Protein AF-A0A0Q7DQN4-F1 (afdb_monomer_lite)

Sequence (142 aa):
MAELLSIDHGFVPPWLPWWRRADRRLRGWLGRPKKLQNMKWGTAGPRAMQYYARKHDVENMASARAVFYPVDWSDVRALWDPALRLQDLIQPQTLVVHLYNEMHRKLHLGSPPPSSPMGRILQEGAALLARPTHQDTAKPAE

Secondary structure (DSSP, 8-state):
-HHHHTTSSS---TTS-HHHHHHHHHHHHTT----GGGSPTTTTTHHHHHHHHHHTT-GGGSPPHHHH-SS-GGGGGGGG-TT--GGGT--TT-------HHHHTTS---SPPTTSHHHHHHHHHHHHHTSPPTTTT-----

Radius of gyration: 23.27 Å; chains: 1; bounding box: 45×33×78 Å

Foldseek 3Di:
DVLVVVQAALRQDPLDPPVSSVVSVVCSVVVRHDHPVNDDPCSVPVSNVVVVCVVVVNVVVDDDCLQEELDDLVRLCQQQDLVDAPVNSHDPNHDYYDNNVVSVVVVPDDQRDCSGNNVVVVVVVVVVVPDDDPVNVPDDDD

Structure (mmCIF, N/CA/C/O backbone):
data_AF-A0A0Q7DQN4-F1
#
_entry.id   AF-A0A0Q7DQN4-F1
#
loop_
_atom_site.group_PDB
_atom_site.id
_atom_site.type_symbol
_atom_site.label_atom_id
_atom_site.label_alt_id
_atom_site.label_comp_id
_atom_site.label_asym_id
_atom_site.label_entity_id
_atom_site.label_seq_id
_atom_site.pdbx_PDB_ins_code
_atom_site.Cartn_x
_atom_site.Cartn_y
_atom_site.Cartn_z
_atom_site.occupancy
_atom_site.B_iso_or_equiv
_atom_site.auth_seq_id
_atom_site.auth_comp_id
_atom_site.auth_asym_id
_atom_site.auth_atom_id
_atom_site.pdbx_PDB_model_num
ATOM 1 N N . MET A 1 1 ? 21.282 -11.249 -15.364 1.00 47.19 1 MET A N 1
ATOM 2 C CA . MET A 1 1 ? 22.475 -10.383 -15.217 1.00 47.19 1 MET A CA 1
ATOM 3 C C . MET A 1 1 ? 22.540 -9.274 -16.273 1.00 47.19 1 MET A C 1
ATOM 5 O O . MET A 1 1 ? 22.621 -8.121 -15.878 1.00 47.19 1 MET A O 1
ATOM 9 N N . ALA A 1 2 ? 22.412 -9.561 -17.578 1.00 54.03 2 ALA A N 1
ATOM 10 C CA . ALA A 1 2 ? 22.503 -8.543 -18.645 1.00 54.03 2 ALA A CA 1
ATOM 11 C C . ALA A 1 2 ? 21.507 -7.360 -18.533 1.00 54.03 2 ALA A C 1
ATOM 13 O O . ALA A 1 2 ? 21.891 -6.218 -18.757 1.00 54.03 2 ALA A O 1
ATOM 14 N N . GLU A 1 3 ? 20.248 -7.594 -18.133 1.00 58.03 3 GLU A N 1
ATOM 15 C CA . GLU A 1 3 ? 19.264 -6.504 -17.971 1.00 58.03 3 GLU A CA 1
ATOM 16 C C . GLU A 1 3 ? 19.625 -5.534 -16.831 1.00 58.03 3 GLU A C 1
ATOM 18 O O . GLU A 1 3 ? 19.400 -4.334 -16.963 1.00 58.03 3 GLU A O 1
ATOM 23 N N . LEU A 1 4 ? 20.231 -6.023 -15.742 1.00 58.56 4 LEU A N 1
ATOM 24 C CA . LEU A 1 4 ? 20.606 -5.186 -14.597 1.00 58.56 4 LEU A CA 1
ATOM 25 C C . LEU A 1 4 ? 21.789 -4.262 -14.938 1.00 58.56 4 LEU A C 1
ATOM 27 O O . LEU A 1 4 ? 21.812 -3.106 -14.533 1.00 58.56 4 LEU A O 1
ATOM 31 N N . LEU A 1 5 ? 22.729 -4.755 -15.752 1.00 56.47 5 LEU A N 1
ATOM 32 C CA . LEU A 1 5 ? 23.877 -3.989 -16.251 1.00 56.47 5 LEU A CA 1
ATOM 33 C C . LEU A 1 5 ? 23.478 -2.922 -17.287 1.00 56.47 5 LEU A C 1
ATOM 35 O O . LEU A 1 5 ? 24.220 -1.974 -17.516 1.00 56.47 5 LEU A O 1
ATOM 39 N N . SER A 1 6 ? 22.286 -3.034 -17.883 1.00 62.19 6 SER A N 1
ATOM 40 C CA . SER A 1 6 ? 21.773 -2.064 -18.862 1.00 62.19 6 SER A CA 1
ATOM 41 C C . SER A 1 6 ? 21.131 -0.811 -18.245 1.00 62.19 6 SER A C 1
ATOM 43 O O . SER A 1 6 ? 20.666 0.058 -18.981 1.00 62.19 6 SER A O 1
ATOM 45 N N . ILE A 1 7 ? 21.086 -0.700 -16.908 1.00 66.12 7 ILE A N 1
ATOM 46 C CA . ILE A 1 7 ? 20.353 0.352 -16.175 1.00 66.12 7 ILE A CA 1
ATOM 47 C C . ILE A 1 7 ? 20.985 1.757 -16.311 1.00 66.12 7 ILE A C 1
ATOM 49 O O . ILE A 1 7 ? 20.322 2.754 -16.015 1.00 66.12 7 ILE A O 1
ATOM 53 N N . ASP A 1 8 ? 22.216 1.873 -16.812 1.00 66.00 8 ASP A N 1
ATOM 54 C CA . ASP A 1 8 ? 22.993 3.120 -16.746 1.00 66.00 8 ASP A CA 1
ATOM 55 C C . ASP A 1 8 ? 22.625 4.160 -17.832 1.00 66.00 8 ASP A C 1
ATOM 57 O O . ASP A 1 8 ? 22.302 5.320 -17.541 1.00 66.00 8 ASP A O 1
ATOM 61 N N . HIS A 1 9 ? 22.561 3.748 -19.106 1.00 63.66 9 HIS A N 1
ATOM 62 C CA . HIS A 1 9 ? 22.330 4.667 -20.227 1.00 63.66 9 HIS A CA 1
ATOM 63 C C . HIS A 1 9 ? 21.163 4.246 -21.115 1.00 63.66 9 HIS A C 1
ATOM 65 O O . HIS A 1 9 ? 21.190 3.227 -21.795 1.00 63.66 9 HIS A O 1
ATOM 71 N N . GLY A 1 10 ? 20.116 5.076 -21.131 1.00 70.25 10 GLY A N 1
ATOM 72 C CA . GLY A 1 10 ? 18.986 4.888 -22.040 1.00 70.25 10 GLY A CA 1
ATOM 73 C C . GLY A 1 10 ? 18.107 3.679 -21.718 1.00 70.25 10 GLY A C 1
ATOM 74 O O . GLY A 1 10 ? 17.289 3.310 -22.557 1.00 70.25 10 GLY A O 1
ATOM 75 N N . PHE A 1 11 ? 18.225 3.092 -20.519 1.00 84.62 11 PHE A N 1
ATOM 76 C CA . PHE A 1 11 ? 17.381 1.982 -20.087 1.00 84.62 11 PHE A CA 1
ATOM 77 C C . PHE A 1 11 ? 15.898 2.315 -20.274 1.00 84.62 11 PHE A C 1
ATOM 79 O O . PHE A 1 11 ? 15.363 3.271 -19.697 1.00 84.62 11 PHE A O 1
ATOM 86 N N . VAL A 1 12 ? 15.221 1.506 -21.085 1.00 89.50 12 VAL A N 1
ATOM 87 C CA . VAL A 1 12 ? 13.781 1.602 -21.304 1.00 89.50 12 VAL A CA 1
ATOM 88 C C . VAL A 1 12 ? 13.127 0.413 -20.613 1.00 89.50 12 VAL A C 1
ATOM 90 O O . VAL A 1 12 ? 13.192 -0.694 -21.148 1.00 89.50 12 VAL A O 1
ATOM 93 N N . PRO A 1 13 ? 12.475 0.621 -19.455 1.00 90.69 13 PRO A N 1
ATOM 94 C CA . PRO A 1 13 ? 11.957 -0.497 -18.697 1.00 90.69 13 PRO A CA 1
ATOM 95 C C . PRO A 1 13 ? 10.917 -1.295 -19.494 1.00 90.69 13 PRO A C 1
ATOM 97 O O . PRO A 1 13 ? 9.957 -0.701 -20.009 1.00 90.69 13 PRO A O 1
ATOM 100 N N . PRO A 1 14 ? 11.064 -2.629 -19.595 1.00 91.25 14 PRO A N 1
ATOM 101 C CA . PRO A 1 14 ? 10.169 -3.460 -20.397 1.00 91.25 14 PRO A CA 1
ATOM 102 C C . PRO A 1 14 ? 8.736 -3.474 -19.846 1.00 91.25 14 PRO A C 1
ATOM 104 O O . PRO A 1 14 ? 7.783 -3.556 -20.619 1.00 91.25 14 PRO A O 1
ATOM 107 N N . TRP A 1 15 ? 8.567 -3.259 -18.538 1.00 93.75 15 TRP A N 1
ATOM 108 C CA . TRP A 1 15 ? 7.272 -3.142 -17.850 1.00 93.75 15 TRP A CA 1
ATOM 109 C C . TRP A 1 15 ? 6.546 -1.802 -18.052 1.00 93.75 15 TRP A C 1
ATOM 111 O O . TRP A 1 15 ? 5.496 -1.535 -17.450 1.00 93.75 15 TRP A O 1
ATOM 121 N N . LEU A 1 16 ? 7.098 -0.904 -18.869 1.00 92.50 16 LEU A N 1
ATOM 122 C CA . LEU A 1 16 ? 6.347 0.248 -19.345 1.00 92.50 16 LEU A CA 1
ATOM 123 C C . LEU A 1 16 ? 5.429 -0.156 -20.505 1.00 92.50 16 LEU A C 1
ATOM 125 O O . LEU A 1 16 ? 5.815 -0.999 -21.310 1.00 92.50 16 LEU A O 1
ATOM 129 N N . PRO A 1 17 ? 4.258 0.488 -20.653 1.00 92.06 17 PRO A N 1
ATOM 130 C CA . PRO A 1 17 ? 3.421 0.310 -21.833 1.00 92.06 17 PRO A CA 1
ATOM 131 C C . PRO A 1 17 ? 4.182 0.629 -23.119 1.00 92.06 17 PRO A C 1
ATOM 133 O O . PRO A 1 17 ? 5.054 1.505 -23.123 1.00 92.06 17 PRO A O 1
ATOM 136 N N . TRP A 1 18 ? 3.823 -0.034 -24.218 1.00 93.25 18 TRP A N 1
ATOM 137 C CA . TRP A 1 18 ? 4.566 0.047 -25.478 1.00 93.25 18 TRP A CA 1
ATOM 138 C C . TRP A 1 18 ? 4.733 1.486 -25.992 1.00 93.25 18 TRP A C 1
ATOM 140 O O . TRP A 1 18 ? 5.838 1.857 -26.384 1.00 93.25 18 TRP A O 1
ATOM 150 N N . TRP A 1 19 ? 3.704 2.334 -25.877 1.00 92.56 19 TRP A N 1
ATOM 151 C CA . TRP A 1 19 ? 3.765 3.743 -26.287 1.00 92.56 19 TRP A CA 1
ATOM 152 C C . TRP A 1 19 ? 4.776 4.553 -25.465 1.00 92.56 19 TRP A C 1
ATOM 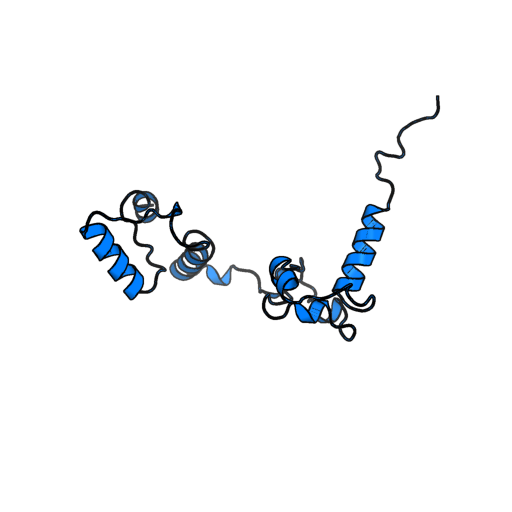154 O O . TRP A 1 19 ? 5.515 5.373 -26.003 1.00 92.56 19 TRP A O 1
ATOM 164 N N . ARG A 1 20 ? 4.888 4.280 -24.156 1.00 91.75 20 ARG A N 1
ATOM 165 C CA . ARG A 1 20 ? 5.904 4.915 -23.299 1.00 91.75 20 ARG A CA 1
ATOM 166 C C . ARG A 1 20 ? 7.302 4.389 -23.582 1.00 91.75 20 ARG A C 1
ATOM 168 O O . ARG A 1 20 ? 8.267 5.115 -23.364 1.00 91.75 20 ARG A O 1
ATOM 175 N N . ARG A 1 21 ? 7.433 3.137 -24.028 1.00 92.88 21 ARG A N 1
ATOM 176 C CA . ARG A 1 21 ? 8.726 2.602 -24.471 1.00 92.88 21 ARG A CA 1
ATOM 177 C C . ARG A 1 21 ? 9.169 3.278 -25.767 1.00 92.88 21 ARG A C 1
ATOM 179 O O . ARG A 1 21 ? 10.325 3.679 -25.849 1.00 92.88 21 ARG A O 1
ATOM 186 N N . ALA A 1 22 ? 8.258 3.465 -26.722 1.00 92.50 22 ALA A N 1
ATOM 187 C CA . ALA A 1 22 ? 8.527 4.165 -27.978 1.00 92.50 22 ALA A CA 1
ATOM 188 C C . ALA A 1 22 ? 8.953 5.627 -27.750 1.00 92.50 22 ALA A C 1
ATOM 190 O O . ALA A 1 22 ? 10.039 6.007 -28.182 1.00 92.50 22 ALA A O 1
ATOM 191 N N . ASP A 1 23 ? 8.178 6.403 -26.978 1.00 91.62 23 ASP A N 1
ATOM 192 C CA . ASP A 1 23 ? 8.529 7.788 -26.607 1.00 91.62 23 ASP A CA 1
ATOM 193 C C . ASP A 1 23 ? 9.922 7.873 -25.956 1.00 91.62 23 ASP A C 1
ATOM 195 O O . ASP A 1 23 ? 10.722 8.747 -26.281 1.00 91.62 23 ASP A O 1
ATOM 199 N N . ARG A 1 24 ? 10.268 6.921 -25.083 1.00 89.44 24 ARG A N 1
ATOM 200 C CA . ARG A 1 24 ? 11.582 6.903 -24.422 1.00 89.44 24 ARG A CA 1
ATOM 201 C C . ARG A 1 24 ? 12.729 6.545 -25.351 1.00 89.44 24 ARG A C 1
ATOM 203 O O . ARG A 1 24 ? 13.791 7.146 -25.220 1.00 89.44 24 ARG A O 1
ATOM 210 N N . ARG A 1 25 ? 12.527 5.598 -26.268 1.00 90.06 25 ARG A N 1
ATOM 211 C CA . ARG A 1 25 ? 13.528 5.264 -27.289 1.00 90.06 25 ARG A CA 1
ATOM 212 C C . ARG A 1 25 ? 13.778 6.460 -28.204 1.00 90.06 25 ARG A C 1
ATOM 214 O O . ARG A 1 25 ? 14.934 6.802 -28.422 1.00 90.06 25 ARG A O 1
ATOM 221 N N . LEU A 1 26 ? 12.718 7.150 -28.634 1.00 90.94 26 LEU A N 1
ATOM 222 C CA . LEU A 1 26 ? 12.825 8.369 -29.439 1.00 90.94 26 LEU A CA 1
ATOM 223 C C . LEU A 1 26 ? 13.578 9.480 -28.694 1.00 90.94 26 LEU A C 1
ATOM 225 O O . LEU A 1 26 ? 14.509 10.063 -29.237 1.00 90.94 26 LEU A O 1
ATOM 229 N N . ARG A 1 27 ? 13.238 9.741 -27.425 1.00 88.44 27 ARG A N 1
ATOM 230 C CA . ARG A 1 27 ? 13.974 10.717 -26.600 1.00 88.44 27 ARG A CA 1
ATOM 231 C C . ARG A 1 27 ? 15.437 10.331 -26.407 1.00 88.44 27 ARG A C 1
ATOM 233 O O . ARG A 1 27 ? 16.287 11.212 -26.422 1.00 88.44 27 ARG A O 1
ATOM 240 N N . GLY A 1 28 ? 15.728 9.042 -26.229 1.00 88.38 28 GLY A N 1
ATOM 241 C CA . GLY A 1 28 ? 17.097 8.529 -26.170 1.00 88.38 28 GLY A CA 1
ATOM 242 C C . GLY A 1 28 ? 17.868 8.804 -27.460 1.00 88.38 28 GLY A C 1
ATOM 243 O O . GLY A 1 28 ? 18.977 9.324 -27.393 1.00 88.38 28 GLY A O 1
ATOM 244 N N . TRP A 1 29 ? 17.251 8.544 -28.617 1.00 87.06 29 TRP A N 1
ATOM 245 C CA . TRP A 1 29 ? 17.825 8.832 -29.935 1.00 87.06 29 TRP A CA 1
ATOM 246 C C . TRP A 1 29 ? 18.069 10.332 -30.164 1.00 87.06 29 TRP A C 1
ATOM 248 O O . TRP A 1 29 ? 19.108 10.713 -30.685 1.00 87.06 29 TRP A O 1
ATOM 258 N N . LEU A 1 30 ? 17.178 11.197 -29.668 1.00 90.69 30 LEU A N 1
ATOM 259 C CA . LEU A 1 30 ? 17.340 12.659 -29.674 1.00 90.69 30 LEU A CA 1
ATOM 260 C C . LEU A 1 30 ? 18.353 13.182 -28.628 1.00 90.69 30 LEU A C 1
ATOM 262 O O . LEU A 1 30 ? 18.346 14.371 -28.307 1.00 90.69 30 LEU A O 1
ATOM 266 N N . GLY A 1 31 ? 19.174 12.313 -28.027 1.00 88.00 31 GLY A N 1
ATOM 267 C CA . GLY A 1 31 ? 20.182 12.697 -27.031 1.00 88.00 31 GLY A CA 1
ATOM 268 C C . GLY A 1 31 ? 19.609 13.130 -25.676 1.00 88.00 31 GLY A C 1
ATOM 269 O O . GLY A 1 31 ? 20.304 13.749 -24.875 1.00 88.00 31 GLY A O 1
ATOM 270 N N . ARG A 1 32 ? 18.340 12.812 -25.385 1.00 87.56 32 ARG A N 1
ATOM 271 C CA . ARG A 1 32 ? 17.637 13.161 -24.134 1.00 87.56 32 ARG A CA 1
ATOM 272 C C . ARG A 1 32 ? 17.186 11.916 -23.346 1.00 87.56 32 ARG A C 1
ATOM 274 O O . ARG A 1 32 ? 15.996 11.794 -23.024 1.00 87.56 32 ARG A O 1
ATOM 281 N N . PRO A 1 33 ? 18.081 10.961 -23.016 1.00 87.25 33 PRO A N 1
ATOM 282 C CA . PRO A 1 33 ? 17.706 9.782 -22.247 1.00 87.25 33 PRO A CA 1
ATOM 283 C C . PRO A 1 33 ? 17.299 10.167 -20.820 1.00 87.25 33 PRO A C 1
ATOM 285 O O . PRO A 1 33 ? 17.916 11.005 -20.164 1.00 87.25 33 PRO A O 1
ATOM 288 N N . LYS A 1 34 ? 16.257 9.514 -20.304 1.00 85.69 34 LYS A N 1
ATOM 289 C CA . LYS A 1 34 ? 15.807 9.708 -18.923 1.00 85.69 34 LYS A CA 1
ATOM 290 C C . LYS A 1 34 ? 16.318 8.568 -18.050 1.00 85.69 34 LYS A C 1
ATOM 292 O O . LYS A 1 34 ? 15.857 7.442 -18.215 1.00 85.69 34 LYS A O 1
ATOM 297 N N . LYS A 1 35 ? 17.212 8.881 -17.107 1.00 85.94 35 LYS A N 1
ATOM 298 C CA . LYS A 1 35 ? 17.748 7.907 -16.144 1.00 85.94 35 LYS A CA 1
ATOM 299 C C . LYS A 1 35 ? 16.644 7.295 -15.269 1.00 85.94 35 LYS A C 1
ATOM 301 O O . LYS A 1 35 ? 15.613 7.939 -15.030 1.00 85.94 35 LYS A O 1
ATOM 306 N N . LEU A 1 36 ? 16.857 6.067 -14.793 1.00 85.00 36 LEU A N 1
ATOM 307 C CA . LEU A 1 36 ? 15.861 5.298 -14.039 1.00 85.00 36 LEU A CA 1
ATOM 308 C C . LEU A 1 36 ? 15.427 6.004 -12.742 1.00 85.00 36 LEU A C 1
ATOM 310 O O . LEU A 1 36 ? 14.227 6.107 -12.488 1.00 85.00 36 LEU A O 1
ATOM 314 N N . GLN A 1 37 ? 16.370 6.581 -11.993 1.00 85.00 37 GLN A N 1
ATOM 315 C CA . GLN A 1 37 ? 16.115 7.341 -10.761 1.00 85.00 37 GLN A CA 1
ATOM 316 C C . GLN A 1 37 ? 15.239 8.583 -10.973 1.00 85.00 37 GLN A C 1
ATOM 318 O O . GLN A 1 37 ? 14.546 9.018 -10.063 1.00 85.00 37 GLN A O 1
ATOM 323 N N . ASN A 1 38 ? 15.213 9.122 -12.195 1.00 88.38 38 ASN A N 1
ATOM 324 C CA . ASN A 1 38 ? 14.399 10.290 -12.530 1.00 88.38 38 ASN A CA 1
ATOM 325 C C . ASN A 1 38 ? 12.980 9.892 -12.975 1.00 88.38 38 ASN A C 1
ATOM 327 O O . ASN A 1 38 ? 12.148 10.756 -13.278 1.00 88.38 38 ASN A O 1
ATOM 331 N N . MET A 1 39 ? 12.691 8.594 -13.132 1.00 88.81 39 MET A N 1
ATOM 332 C CA . MET A 1 39 ? 11.370 8.109 -13.540 1.00 88.81 39 MET A CA 1
ATOM 333 C C . MET A 1 39 ? 10.338 8.259 -12.415 1.00 88.81 39 MET A C 1
ATOM 335 O O . MET A 1 39 ? 10.679 8.465 -11.259 1.00 88.81 39 MET A O 1
ATOM 339 N N . LYS A 1 40 ? 9.044 8.188 -12.770 1.00 90.31 40 LYS A N 1
ATOM 340 C CA . LYS A 1 40 ? 7.952 8.323 -11.792 1.00 90.31 40 LYS A CA 1
ATOM 341 C C . LYS A 1 40 ? 8.127 7.301 -10.666 1.00 90.31 40 LYS A C 1
ATOM 343 O O . LYS A 1 40 ? 8.521 6.162 -10.946 1.00 90.31 40 LYS A O 1
ATOM 348 N N . TRP A 1 41 ? 7.771 7.696 -9.444 1.00 87.50 41 TRP A N 1
ATOM 349 C CA . TRP A 1 41 ? 7.774 6.805 -8.287 1.00 87.50 41 TRP A CA 1
ATOM 350 C C . TRP A 1 41 ? 7.088 5.472 -8.615 1.00 87.50 41 TRP A C 1
ATOM 352 O O . TRP A 1 41 ? 6.121 5.408 -9.381 1.00 87.50 41 TRP A O 1
ATOM 362 N N . GLY A 1 42 ? 7.676 4.394 -8.109 1.00 89.44 42 GLY A N 1
ATOM 363 C CA . GLY A 1 42 ? 7.243 3.025 -8.354 1.00 89.44 42 GLY A CA 1
ATOM 364 C C . GLY A 1 42 ? 7.633 2.425 -9.709 1.00 89.44 42 GLY A C 1
ATOM 365 O O . GLY A 1 42 ? 7.373 1.243 -9.924 1.00 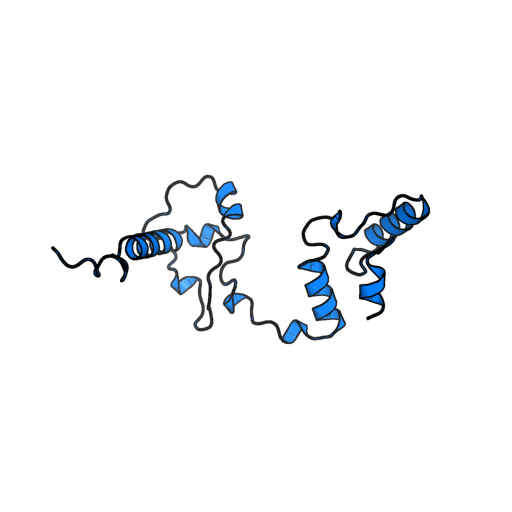89.44 42 GLY A O 1
ATOM 366 N N . THR A 1 43 ? 8.300 3.169 -10.606 1.00 91.56 43 THR A N 1
ATOM 367 C CA . THR A 1 43 ? 8.825 2.598 -11.864 1.00 91.56 43 THR A CA 1
ATOM 368 C C . THR A 1 43 ? 9.873 1.524 -11.590 1.00 91.56 43 THR A C 1
ATOM 370 O O . THR A 1 43 ? 9.726 0.427 -12.106 1.00 91.56 43 THR A O 1
ATOM 373 N N . ALA A 1 44 ? 10.892 1.816 -10.780 1.00 89.19 44 ALA A N 1
ATOM 374 C CA . ALA A 1 44 ? 11.928 0.848 -10.405 1.00 89.19 44 ALA A CA 1
ATOM 375 C C . ALA A 1 44 ? 11.556 -0.010 -9.180 1.00 89.19 44 ALA A C 1
ATOM 377 O O . ALA A 1 44 ? 12.290 -0.922 -8.834 1.00 89.19 44 ALA A O 1
ATOM 378 N N . GLY A 1 45 ? 10.437 0.300 -8.518 1.00 88.88 45 GLY A N 1
ATOM 379 C CA . GLY A 1 45 ? 9.969 -0.397 -7.320 1.00 88.88 45 GLY A CA 1
ATOM 380 C C . GLY A 1 45 ? 8.855 -1.397 -7.648 1.00 88.88 45 GLY A C 1
ATOM 381 O O . GLY A 1 45 ? 9.099 -2.334 -8.410 1.00 88.88 45 GLY A O 1
ATOM 382 N N . PRO A 1 46 ? 7.615 -1.197 -7.153 1.00 91.88 46 PRO A N 1
ATOM 383 C CA . PRO A 1 46 ? 6.536 -2.180 -7.281 1.00 91.88 46 PRO A CA 1
ATOM 384 C C . PRO A 1 46 ? 6.263 -2.655 -8.711 1.00 91.88 46 PRO A C 1
ATOM 386 O O . PRO A 1 46 ? 6.007 -3.834 -8.927 1.00 91.88 46 PRO A O 1
ATOM 389 N N . ARG A 1 47 ? 6.364 -1.769 -9.713 1.00 93.12 47 ARG A N 1
ATOM 390 C CA . ARG A 1 47 ? 6.109 -2.150 -11.113 1.00 93.12 47 ARG A CA 1
ATOM 391 C C . ARG A 1 47 ? 7.173 -3.085 -11.677 1.00 93.12 47 ARG A C 1
ATOM 393 O O . ARG A 1 47 ? 6.835 -3.978 -12.448 1.00 93.12 47 ARG A O 1
ATOM 400 N N . ALA A 1 48 ? 8.436 -2.855 -11.323 1.00 92.69 48 ALA A N 1
ATOM 401 C CA . ALA A 1 48 ? 9.532 -3.731 -11.714 1.00 92.69 48 ALA A CA 1
ATOM 402 C C . ALA A 1 48 ? 9.383 -5.086 -11.016 1.00 92.69 48 ALA A C 1
ATOM 404 O O . ALA A 1 48 ? 9.411 -6.117 -11.682 1.00 92.69 48 ALA A O 1
ATOM 405 N N . MET A 1 49 ? 9.127 -5.067 -9.703 1.00 92.94 49 MET A N 1
ATOM 406 C CA . MET A 1 49 ? 8.929 -6.275 -8.899 1.00 92.94 49 MET A CA 1
ATOM 407 C C . MET A 1 49 ? 7.803 -7.149 -9.462 1.00 92.94 49 MET A C 1
ATOM 409 O O . MET A 1 49 ? 8.018 -8.322 -9.746 1.00 92.94 49 MET A O 1
ATOM 413 N N . GLN A 1 50 ? 6.630 -6.564 -9.720 1.00 93.25 50 GLN A N 1
ATOM 414 C CA . GLN A 1 50 ? 5.491 -7.285 -10.290 1.00 93.25 50 GLN A CA 1
ATOM 415 C C . GLN A 1 50 ? 5.798 -7.864 -11.678 1.00 93.25 50 GLN A C 1
ATOM 417 O O . GLN A 1 50 ? 5.404 -8.988 -11.983 1.00 93.25 50 GLN A O 1
ATOM 422 N N . TYR A 1 51 ? 6.496 -7.110 -12.532 1.00 94.69 51 TYR A N 1
ATOM 423 C CA . TYR A 1 51 ? 6.878 -7.592 -13.858 1.00 94.69 51 TYR A CA 1
ATOM 424 C C . TYR A 1 51 ? 7.811 -8.797 -13.782 1.00 94.69 51 TYR A C 1
ATOM 426 O O . TYR A 1 51 ? 7.580 -9.778 -14.482 1.00 94.69 51 TYR A O 1
ATOM 434 N N . TYR A 1 52 ? 8.846 -8.738 -12.942 1.00 94.06 52 TYR A N 1
ATOM 435 C CA . TYR A 1 52 ? 9.783 -9.848 -12.806 1.00 94.06 52 TYR A CA 1
ATOM 436 C C . TYR A 1 52 ? 9.151 -11.054 -12.112 1.00 94.06 52 TYR A C 1
ATOM 438 O O . TYR A 1 52 ? 9.403 -12.171 -12.549 1.00 94.06 52 TYR A O 1
ATOM 446 N N . ALA A 1 53 ? 8.267 -10.845 -11.131 1.00 95.12 53 ALA A N 1
ATOM 447 C CA . ALA A 1 53 ? 7.513 -11.935 -10.515 1.00 95.12 53 ALA A CA 1
ATOM 448 C C . ALA A 1 53 ? 6.701 -12.725 -11.555 1.00 95.12 53 ALA A C 1
ATOM 450 O O . ALA A 1 53 ? 6.767 -13.949 -11.590 1.00 95.12 53 ALA A O 1
ATOM 451 N N . ARG A 1 54 ? 6.023 -12.019 -12.469 1.00 94.94 54 ARG A N 1
ATOM 452 C CA . ARG A 1 54 ? 5.296 -12.624 -13.599 1.00 94.94 54 ARG A CA 1
ATOM 453 C C . ARG A 1 54 ? 6.212 -13.264 -14.629 1.00 94.94 54 ARG A C 1
ATOM 455 O O . ARG A 1 54 ? 5.966 -14.378 -15.065 1.00 94.94 54 ARG A O 1
ATOM 462 N N . LYS A 1 55 ? 7.273 -12.558 -15.034 1.00 95.12 55 LYS A N 1
ATOM 463 C CA . LYS A 1 55 ? 8.232 -13.033 -16.046 1.00 95.12 55 LYS A CA 1
ATOM 464 C C . LYS A 1 55 ? 8.889 -14.353 -15.635 1.00 95.12 55 LYS A C 1
ATOM 466 O O . LYS A 1 55 ? 9.254 -15.133 -16.507 1.00 95.12 55 LYS A O 1
ATOM 471 N N . HIS A 1 56 ? 9.067 -14.565 -14.334 1.00 95.69 56 HIS A N 1
ATOM 472 C CA . HIS A 1 56 ? 9.710 -15.748 -13.772 1.00 95.69 56 HIS A CA 1
ATOM 473 C C . HIS A 1 56 ? 8.729 -16.743 -13.143 1.00 95.69 56 HIS A C 1
ATOM 475 O O . HIS A 1 56 ? 9.191 -17.696 -12.532 1.00 95.69 56 HIS A O 1
ATOM 481 N N . ASP A 1 57 ? 7.417 -16.533 -13.302 1.00 95.62 57 ASP A N 1
ATOM 482 C CA . ASP A 1 57 ? 6.365 -17.418 -12.783 1.00 95.62 57 ASP A CA 1
ATOM 483 C C . ASP A 1 57 ? 6.469 -17.699 -11.268 1.00 95.62 57 ASP A C 1
ATOM 485 O O . ASP A 1 57 ? 6.228 -18.801 -10.790 1.00 95.62 57 ASP A O 1
ATOM 489 N N . VAL A 1 58 ? 6.864 -16.679 -10.497 1.00 96.50 58 VAL A N 1
ATOM 490 C CA . VAL A 1 58 ? 6.986 -16.743 -9.025 1.00 96.50 58 VAL A CA 1
ATOM 491 C C . VAL A 1 58 ? 5.918 -15.914 -8.312 1.00 96.50 58 VAL A C 1
ATOM 493 O O . VAL A 1 58 ? 5.974 -15.715 -7.100 1.00 96.50 58 VAL A O 1
ATOM 496 N N . GLU A 1 59 ? 4.936 -15.381 -9.043 1.00 93.44 59 GLU A N 1
ATOM 497 C CA . GLU A 1 59 ? 3.858 -14.591 -8.435 1.00 93.44 59 GLU A CA 1
ATOM 498 C C . GLU A 1 59 ? 2.966 -15.424 -7.502 1.00 93.44 59 GLU A C 1
ATOM 500 O O . GLU A 1 59 ? 2.433 -14.894 -6.529 1.00 93.44 59 GLU A O 1
ATOM 505 N N . ASN A 1 60 ? 2.880 -16.733 -7.742 1.00 93.69 60 ASN A N 1
ATOM 506 C CA . ASN A 1 60 ? 2.202 -17.709 -6.889 1.00 93.69 60 ASN A CA 1
ATOM 507 C C . ASN A 1 60 ? 2.877 -17.914 -5.518 1.00 93.69 60 ASN A C 1
ATOM 509 O O . ASN A 1 60 ? 2.249 -18.460 -4.615 1.00 93.69 60 ASN A O 1
ATOM 513 N N . MET A 1 61 ? 4.127 -17.472 -5.341 1.00 95.19 61 MET A N 1
ATOM 514 C CA . MET A 1 61 ? 4.819 -17.508 -4.048 1.00 95.19 61 MET A CA 1
ATOM 515 C C . MET A 1 61 ? 4.382 -16.370 -3.115 1.00 95.19 61 MET A C 1
ATOM 517 O O . MET A 1 61 ? 4.704 -16.388 -1.926 1.00 95.19 61 MET A O 1
ATOM 521 N N . ALA A 1 62 ? 3.680 -15.358 -3.633 1.00 93.69 62 ALA A N 1
ATOM 522 C CA . ALA A 1 62 ? 3.182 -14.263 -2.817 1.00 93.69 62 ALA A CA 1
ATOM 523 C C . ALA A 1 62 ? 2.037 -14.737 -1.912 1.00 93.69 62 ALA A C 1
ATOM 525 O O . ALA A 1 62 ? 1.111 -15.421 -2.348 1.00 93.69 62 ALA A O 1
ATOM 526 N N . SER A 1 63 ? 2.062 -14.322 -0.645 1.00 94.62 63 SER A N 1
ATOM 527 C CA . SER A 1 63 ? 0.936 -14.552 0.257 1.00 94.62 63 SER A CA 1
ATOM 528 C C . SER A 1 63 ? -0.326 -13.843 -0.239 1.00 94.62 63 SER A C 1
ATOM 530 O O . SER A 1 63 ? -0.267 -12.798 -0.893 1.00 94.62 63 SER A O 1
ATOM 532 N N . ALA A 1 64 ? -1.489 -14.379 0.134 1.00 94.44 64 ALA A N 1
ATOM 533 C CA . ALA A 1 64 ? -2.766 -13.740 -0.154 1.00 94.44 64 ALA A CA 1
ATOM 534 C C . ALA A 1 64 ? -2.818 -12.310 0.411 1.00 94.44 64 ALA A C 1
ATOM 536 O O . ALA A 1 64 ? -2.314 -12.041 1.503 1.00 94.44 64 ALA A O 1
ATOM 537 N N . ARG A 1 65 ? -3.508 -11.403 -0.298 1.00 94.19 65 ARG A N 1
ATOM 538 C CA . ARG A 1 65 ? -3.661 -9.989 0.096 1.00 94.19 65 ARG A CA 1
ATOM 539 C C . ARG A 1 65 ? -4.090 -9.839 1.558 1.00 94.19 65 ARG A C 1
ATOM 541 O O . ARG A 1 65 ? -3.511 -9.030 2.267 1.00 94.19 65 ARG A O 1
ATOM 548 N N . ALA A 1 66 ? -5.038 -10.657 2.019 1.00 95.62 66 ALA A N 1
ATOM 549 C CA . ALA A 1 66 ? -5.587 -10.604 3.376 1.00 95.62 66 ALA A CA 1
ATOM 550 C C . ALA A 1 66 ? -4.559 -10.842 4.503 1.00 95.62 66 ALA A C 1
ATOM 552 O O . ALA A 1 66 ? -4.822 -10.470 5.645 1.00 95.62 66 ALA A O 1
ATOM 553 N N . VAL A 1 67 ? -3.390 -11.421 4.198 1.00 96.94 67 VAL A N 1
ATOM 554 C CA . VAL A 1 67 ? -2.307 -11.619 5.177 1.00 96.94 67 VAL A CA 1
ATOM 555 C C . VAL A 1 67 ? -1.707 -10.277 5.612 1.00 96.94 67 VAL A C 1
ATOM 557 O O . VAL A 1 67 ? -1.484 -10.066 6.802 1.00 96.94 67 VAL A O 1
ATOM 560 N N . PHE A 1 68 ? -1.481 -9.359 4.663 1.00 96.00 68 PHE A N 1
ATOM 561 C CA . PHE A 1 68 ? -0.785 -8.085 4.912 1.00 96.00 68 PHE A CA 1
ATOM 562 C C . PHE A 1 68 ? -1.632 -6.829 4.657 1.00 96.00 68 PHE A C 1
ATOM 564 O O . PHE A 1 68 ? -1.352 -5.755 5.183 1.00 96.00 68 PHE A O 1
ATOM 571 N N . TYR A 1 69 ? -2.662 -6.947 3.827 1.00 95.88 69 TYR A N 1
ATOM 572 C CA . TYR A 1 69 ? -3.524 -5.855 3.381 1.00 95.88 69 TYR A CA 1
ATOM 573 C C . TYR A 1 69 ? -5.000 -6.292 3.425 1.00 95.88 69 TYR A C 1
ATOM 575 O O . TYR A 1 69 ? -5.660 -6.365 2.387 1.00 95.88 69 TYR A O 1
ATOM 583 N N . PRO A 1 70 ? -5.530 -6.640 4.613 1.00 96.31 70 PRO A N 1
ATOM 584 C CA . PRO A 1 70 ? -6.932 -7.035 4.773 1.00 96.31 70 PRO A CA 1
ATOM 585 C C . PRO A 1 70 ? -7.905 -5.944 4.296 1.00 96.31 70 PRO A C 1
ATOM 587 O O . PRO A 1 70 ? -8.853 -6.225 3.561 1.00 96.31 70 PRO A O 1
ATOM 590 N N . VAL A 1 71 ? -7.602 -4.682 4.608 1.00 96.19 71 VAL A N 1
ATOM 591 C CA . VAL A 1 71 ? -8.336 -3.502 4.129 1.00 96.19 71 VAL A CA 1
ATOM 592 C C . VAL A 1 71 ? -7.650 -2.948 2.884 1.00 9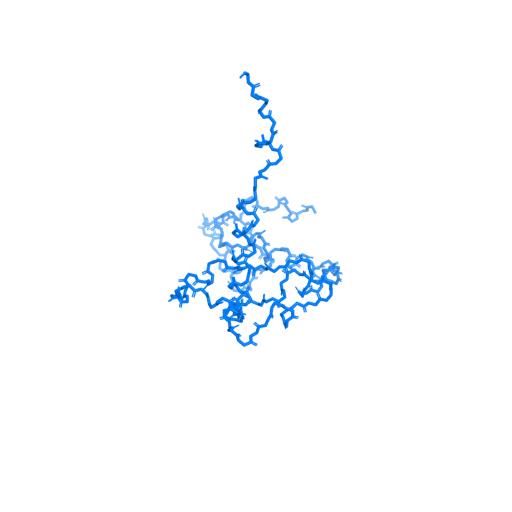6.19 71 VAL A C 1
ATOM 594 O O . VAL A 1 71 ? -6.427 -2.822 2.854 1.00 96.19 71 VAL A O 1
ATOM 597 N N . ASP A 1 72 ? -8.421 -2.645 1.835 1.00 94.12 72 ASP A N 1
ATOM 598 C CA . ASP A 1 72 ? -7.870 -2.010 0.634 1.00 94.12 72 ASP A CA 1
ATOM 599 C C . ASP A 1 72 ? -7.599 -0.515 0.841 1.00 94.12 72 ASP A C 1
ATOM 601 O O . ASP A 1 72 ? -8.338 0.174 1.543 1.00 94.12 72 ASP A O 1
ATOM 605 N N . TRP A 1 73 ? -6.570 0.017 0.179 1.00 92.56 73 TRP A N 1
ATOM 606 C CA . TRP A 1 73 ? -6.244 1.443 0.230 1.00 92.56 73 TRP A CA 1
ATOM 607 C C . TRP A 1 73 ? -7.386 2.326 -0.298 1.00 92.56 73 TRP A C 1
ATOM 609 O O . TRP A 1 73 ? -7.495 3.482 0.119 1.00 92.56 73 TRP A O 1
ATOM 619 N N . SER A 1 74 ? -8.238 1.814 -1.197 1.00 92.06 74 SER A N 1
ATOM 620 C CA . SER A 1 74 ? -9.409 2.549 -1.686 1.00 92.06 74 SER A CA 1
ATOM 621 C C . SER A 1 74 ? -10.579 2.559 -0.700 1.00 92.06 74 SER A C 1
ATOM 623 O O . SER A 1 74 ? -11.483 3.378 -0.854 1.00 92.06 74 SER A O 1
ATOM 625 N N . ASP A 1 75 ? -10.559 1.680 0.305 1.00 92.62 75 ASP A N 1
ATOM 626 C CA . ASP A 1 75 ? -11.653 1.472 1.260 1.00 92.62 75 ASP A CA 1
ATOM 627 C C . ASP A 1 75 ? -11.225 1.705 2.717 1.00 92.62 75 ASP A C 1
ATOM 629 O O . ASP A 1 75 ? -11.717 1.115 3.676 1.00 92.62 75 ASP A O 1
ATOM 633 N N . VAL A 1 76 ? -10.302 2.642 2.918 1.00 93.69 76 VAL A N 1
ATOM 634 C CA . VAL A 1 76 ? -9.844 3.039 4.259 1.00 93.69 76 VAL A CA 1
ATOM 635 C C . VAL A 1 76 ? -10.960 3.604 5.149 1.00 93.69 76 VAL A C 1
ATOM 637 O O . VAL A 1 76 ? -10.762 3.756 6.352 1.00 93.69 76 VAL A O 1
ATOM 640 N N . ARG A 1 77 ? -12.134 3.916 4.581 1.00 93.00 77 ARG A N 1
ATOM 641 C CA . ARG A 1 77 ? -13.323 4.346 5.329 1.00 93.00 77 ARG A CA 1
ATOM 642 C C . ARG A 1 77 ? -13.915 3.223 6.177 1.00 93.00 77 ARG A C 1
ATOM 644 O O . ARG A 1 77 ? -14.455 3.536 7.231 1.00 93.00 77 ARG A O 1
ATOM 651 N N . ALA A 1 78 ? -13.740 1.956 5.798 1.00 94.69 78 ALA A N 1
ATOM 652 C CA . ALA A 1 78 ? -14.178 0.820 6.610 1.00 94.69 78 ALA A CA 1
ATOM 653 C C . ALA A 1 78 ? -13.538 0.820 8.012 1.00 94.69 78 ALA A C 1
ATOM 655 O O . ALA A 1 78 ? -14.163 0.425 8.990 1.00 94.69 78 ALA A O 1
ATOM 656 N N . LEU A 1 79 ? -12.315 1.351 8.150 1.00 95.12 79 LEU A N 1
ATOM 657 C CA . LEU A 1 79 ? -11.664 1.507 9.456 1.00 95.12 79 LEU A CA 1
ATOM 658 C C . LEU A 1 79 ? -12.350 2.550 10.353 1.00 95.12 79 LEU A C 1
ATOM 660 O O . LEU A 1 79 ? -12.119 2.553 11.556 1.00 95.12 79 LEU A O 1
ATOM 664 N N . TRP A 1 80 ? -13.164 3.443 9.792 1.00 94.56 80 TRP A N 1
ATOM 665 C CA . TRP A 1 80 ? -13.848 4.523 10.511 1.00 94.56 80 TRP A CA 1
ATOM 666 C C . TRP A 1 80 ? -15.319 4.219 10.783 1.00 94.56 80 TRP A C 1
ATOM 668 O O . TRP A 1 80 ? -15.969 4.981 11.498 1.00 94.56 80 TRP A O 1
ATOM 678 N N . ASP A 1 81 ? -15.842 3.132 10.221 1.00 94.88 81 ASP A N 1
ATOM 679 C CA . ASP A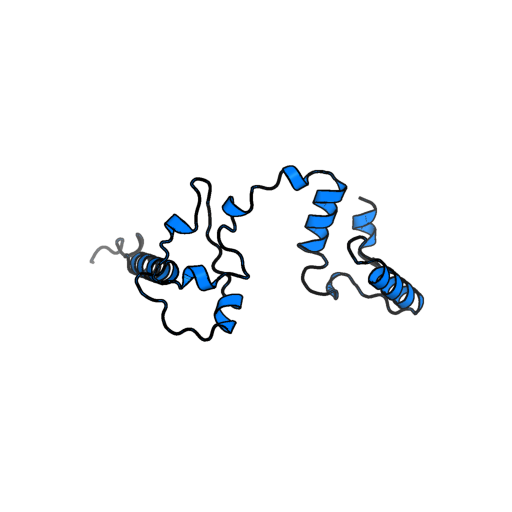 1 81 ? -17.242 2.763 10.351 1.00 94.88 81 ASP A CA 1
ATOM 680 C C . ASP A 1 81 ? -17.529 2.241 11.773 1.00 94.88 81 ASP A C 1
ATOM 682 O O . ASP A 1 81 ? -16.945 1.232 12.179 1.00 94.88 81 ASP A O 1
ATOM 686 N N . PRO A 1 82 ? -18.403 2.901 12.557 1.00 95.81 82 PRO A N 1
ATOM 687 C CA . PRO A 1 82 ? -18.764 2.438 13.894 1.00 95.81 82 PRO A CA 1
ATOM 688 C C . PRO A 1 82 ? -19.594 1.146 13.898 1.00 95.81 82 PRO A C 1
ATOM 690 O O . PRO A 1 82 ? -19.747 0.559 14.970 1.00 95.81 82 PRO A O 1
ATOM 693 N N . ALA A 1 83 ? -20.146 0.725 12.754 1.00 96.94 83 ALA A N 1
ATOM 694 C CA . ALA A 1 83 ? -20.876 -0.534 12.611 1.00 96.94 83 ALA A CA 1
ATOM 695 C C . ALA A 1 83 ? -19.950 -1.742 12.390 1.00 96.94 83 ALA A C 1
ATOM 697 O O . ALA A 1 83 ? -20.391 -2.882 12.538 1.00 96.94 83 ALA A O 1
ATOM 698 N N . LEU A 1 84 ? -18.680 -1.506 12.051 1.00 97.12 84 LEU A N 1
ATOM 699 C CA . LEU A 1 84 ? -17.691 -2.555 11.829 1.00 97.12 84 LEU A CA 1
ATOM 700 C C . LEU A 1 84 ? -16.810 -2.742 13.062 1.00 97.12 84 LEU A C 1
ATOM 702 O O . LEU A 1 84 ? -16.446 -1.792 13.754 1.00 97.12 84 LEU A O 1
ATOM 706 N N . ARG A 1 85 ? -16.403 -3.984 13.314 1.00 94.81 85 ARG A N 1
ATOM 707 C CA . ARG A 1 85 ? -15.354 -4.318 14.282 1.00 94.81 85 ARG A CA 1
ATOM 708 C C . ARG A 1 85 ? -14.089 -4.701 13.531 1.00 94.81 85 ARG A C 1
ATOM 710 O O . ARG A 1 85 ? -14.127 -5.135 12.384 1.00 94.81 85 ARG A O 1
ATOM 717 N N . LEU A 1 86 ? -12.943 -4.619 14.208 1.00 92.06 86 LEU A N 1
ATOM 718 C CA . LEU A 1 86 ? -11.666 -5.036 13.622 1.00 92.06 86 LEU A CA 1
ATOM 719 C C . LEU A 1 86 ? -11.704 -6.497 13.137 1.00 92.06 86 LEU A C 1
ATOM 721 O O . LEU A 1 86 ? -11.150 -6.811 12.090 1.00 92.06 86 LEU A O 1
ATOM 725 N N . GLN A 1 87 ? -12.401 -7.367 13.874 1.00 94.69 87 GLN A N 1
ATOM 726 C CA . GLN A 1 87 ? -12.581 -8.783 13.545 1.00 94.69 87 GLN A CA 1
ATOM 727 C C . GLN A 1 87 ? -13.341 -9.000 12.232 1.00 94.69 87 GLN A C 1
ATOM 729 O O . GLN A 1 87 ? -13.121 -10.012 11.578 1.00 94.69 87 GLN A O 1
ATOM 734 N N . ASP A 1 88 ? -14.192 -8.053 11.834 1.00 95.88 88 ASP A N 1
ATOM 735 C CA . ASP A 1 88 ? -14.970 -8.141 10.596 1.00 95.88 88 ASP A CA 1
ATOM 736 C C . ASP A 1 88 ? -14.109 -7.797 9.359 1.00 95.88 88 ASP A C 1
ATOM 738 O O . ASP A 1 88 ? -14.512 -8.053 8.227 1.00 95.88 88 ASP A O 1
ATOM 742 N N . LEU A 1 89 ? -12.906 -7.241 9.568 1.00 95.81 89 LEU A N 1
ATOM 743 C CA . LEU A 1 89 ? -11.983 -6.821 8.509 1.00 95.81 89 LEU A CA 1
ATOM 744 C C . LEU A 1 89 ? -10.805 -7.780 8.309 1.00 95.81 89 LEU A C 1
ATOM 746 O O . LEU A 1 89 ? -10.130 -7.695 7.287 1.00 95.81 89 LEU A O 1
ATOM 750 N N . ILE A 1 90 ? -10.529 -8.667 9.265 1.00 96.31 90 ILE A N 1
ATOM 751 C CA . ILE A 1 90 ? -9.341 -9.534 9.271 1.00 96.31 90 ILE A CA 1
ATOM 752 C C . ILE A 1 90 ? -9.710 -11.012 9.111 1.00 96.31 90 ILE A C 1
ATOM 754 O O . ILE A 1 90 ? -10.856 -11.415 9.283 1.00 96.31 90 ILE A O 1
ATOM 758 N N . GLN A 1 91 ? -8.713 -11.835 8.795 1.00 96.06 91 GLN A N 1
ATOM 759 C CA . GLN A 1 91 ? -8.820 -13.294 8.731 1.00 96.06 91 GLN A CA 1
ATOM 760 C C . GLN A 1 91 ? -7.843 -13.934 9.732 1.00 96.06 91 GLN A C 1
ATOM 762 O O . GLN A 1 91 ? -6.917 -13.256 10.180 1.00 96.06 91 GLN A O 1
ATOM 767 N N . PRO A 1 92 ? -7.988 -15.227 10.084 1.00 96.12 92 PRO A N 1
ATOM 768 C CA . PRO A 1 92 ? -7.088 -15.885 11.039 1.00 96.12 92 PRO A CA 1
ATOM 769 C C . PRO A 1 92 ? -5.596 -15.786 10.681 1.00 96.12 92 PRO A C 1
ATOM 771 O O . PRO A 1 92 ? -4.751 -15.731 11.566 1.00 96.12 92 PRO A O 1
ATOM 774 N N . GLN A 1 93 ? -5.270 -15.732 9.388 1.00 96.12 93 GLN A N 1
ATOM 775 C CA . GLN A 1 93 ? -3.909 -15.588 8.870 1.00 96.12 93 GLN A CA 1
ATOM 776 C C . GLN A 1 93 ? -3.457 -14.131 8.672 1.00 96.12 93 GLN A C 1
ATOM 778 O O . GLN A 1 93 ? -2.369 -13.896 8.146 1.00 96.12 93 GLN A O 1
ATOM 783 N N . THR A 1 94 ? -4.288 -13.144 9.014 1.00 97.56 94 THR A N 1
ATOM 784 C CA . THR A 1 94 ? -3.910 -11.731 8.941 1.00 97.56 94 THR A CA 1
ATOM 785 C C . THR A 1 94 ? -2.847 -11.430 9.991 1.00 97.56 94 THR A C 1
ATOM 787 O O . THR A 1 94 ? -3.060 -11.641 11.181 1.00 97.56 94 THR A O 1
ATOM 790 N N . LEU A 1 95 ? -1.713 -10.893 9.544 1.00 96.44 95 LEU A N 1
ATOM 791 C CA . LEU A 1 95 ? -0.583 -10.543 10.406 1.00 96.44 95 LEU A CA 1
ATOM 792 C C . LEU A 1 95 ? -0.489 -9.040 10.668 1.00 96.44 95 LEU A C 1
ATOM 794 O O . LEU A 1 95 ? 0.043 -8.621 11.691 1.00 96.44 95 LEU A O 1
ATOM 798 N N . VAL A 1 96 ? -0.977 -8.217 9.739 1.00 94.94 96 VAL A N 1
ATOM 799 C CA . VAL A 1 96 ? -0.887 -6.758 9.844 1.00 94.94 96 VAL A CA 1
ATOM 800 C C . VAL A 1 96 ? -2.073 -6.080 9.166 1.00 94.94 96 VAL A C 1
ATOM 802 O O . VAL A 1 96 ? -2.603 -6.560 8.164 1.00 94.94 96 VAL A O 1
ATOM 805 N N . VAL A 1 97 ? -2.472 -4.935 9.721 1.00 93.88 97 VAL A N 1
ATOM 806 C CA . VAL A 1 97 ? -3.454 -4.020 9.135 1.00 93.88 97 VAL A CA 1
ATOM 807 C C . VAL A 1 97 ? -2.731 -2.730 8.770 1.00 93.88 97 VAL A C 1
ATOM 809 O O . VAL A 1 97 ? -2.274 -1.986 9.636 1.00 93.88 97 VAL A O 1
ATOM 812 N N . HIS A 1 98 ? -2.599 -2.464 7.473 1.00 94.94 98 HIS A N 1
ATOM 813 C CA . HIS A 1 98 ? -1.976 -1.237 6.996 1.00 94.94 98 HIS A CA 1
ATOM 814 C C . HIS A 1 98 ? -2.962 -0.064 7.094 1.00 94.94 98 HIS A C 1
ATOM 816 O O . HIS A 1 98 ? -4.041 -0.109 6.511 1.00 94.94 98 HIS A O 1
ATOM 822 N N . LEU A 1 99 ? -2.580 1.009 7.794 1.00 92.62 99 LEU A N 1
ATOM 823 C CA . LEU A 1 99 ? -3.474 2.149 8.038 1.00 92.62 99 LEU A CA 1
ATOM 824 C C . LEU A 1 99 ? -3.499 3.170 6.899 1.00 92.62 99 LEU A C 1
ATOM 826 O O . LEU A 1 99 ? -4.381 3.998 6.859 1.00 92.62 99 LEU A O 1
ATOM 830 N N . TYR A 1 100 ? -2.562 3.150 5.949 1.00 92.19 100 TYR A N 1
ATOM 831 C CA . TYR A 1 100 ? -2.596 4.047 4.780 1.00 92.19 100 TYR A CA 1
ATOM 832 C C . TYR A 1 100 ? -2.789 5.537 5.138 1.00 92.19 100 TYR A C 1
ATOM 834 O O . TYR A 1 100 ? -3.650 6.206 4.571 1.00 92.19 100 TYR A O 1
ATOM 842 N N . ASN A 1 101 ? -1.969 6.079 6.045 1.00 88.75 101 ASN A N 1
ATOM 843 C CA . ASN A 1 101 ? -2.084 7.454 6.568 1.00 88.75 101 ASN A CA 1
ATOM 844 C C . ASN A 1 101 ? -2.372 8.525 5.496 1.00 88.75 101 ASN A C 1
ATOM 846 O O . ASN A 1 101 ? -3.195 9.414 5.702 1.00 88.75 101 ASN A O 1
ATOM 850 N N . GLU A 1 102 ? -1.743 8.420 4.323 1.00 88.56 102 GLU A N 1
ATOM 851 C CA . GLU A 1 102 ? -1.950 9.360 3.214 1.00 88.56 102 GLU A CA 1
ATOM 852 C C . GLU A 1 102 ? -3.381 9.335 2.644 1.00 88.56 102 GLU A C 1
ATOM 854 O O . GLU A 1 102 ? -3.880 10.351 2.163 1.00 88.56 102 GLU A O 1
ATOM 859 N N . MET A 1 103 ? -4.074 8.196 2.701 1.00 90.19 103 MET A N 1
ATOM 860 C CA . MET A 1 103 ? -5.468 8.095 2.262 1.00 90.19 103 MET A CA 1
ATOM 861 C C . MET A 1 103 ? -6.410 8.776 3.256 1.00 90.19 103 MET A C 1
ATOM 863 O O . MET A 1 103 ? -7.364 9.426 2.834 1.00 90.19 103 MET A O 1
ATOM 867 N N . HIS A 1 104 ? -6.103 8.723 4.555 1.00 87.12 104 HIS A N 1
ATOM 868 C CA . HIS A 1 104 ? -6.890 9.402 5.588 1.00 87.12 104 HIS A CA 1
ATOM 869 C C . HIS A 1 104 ? -6.829 10.927 5.488 1.00 87.12 104 HIS A C 1
ATOM 871 O O . HIS A 1 104 ? -7.845 11.584 5.713 1.00 87.12 104 HIS A O 1
ATOM 877 N N . ARG A 1 105 ? -5.691 11.500 5.063 1.00 85.06 105 ARG A N 1
ATOM 878 C CA . ARG A 1 105 ? -5.551 12.960 4.874 1.00 85.06 105 ARG A CA 1
ATOM 879 C C . ARG A 1 105 ? -6.592 13.547 3.919 1.00 85.06 105 ARG A C 1
ATOM 881 O O . ARG A 1 105 ? -6.936 14.715 4.042 1.00 85.06 105 ARG A O 1
ATOM 888 N N . LYS A 1 106 ? -7.110 12.745 2.986 1.00 80.69 106 LYS A N 1
ATOM 889 C CA . LYS A 1 106 ? -8.112 13.172 1.997 1.00 80.69 106 LYS A CA 1
ATOM 890 C C . LYS A 1 106 ? -9.546 13.146 2.523 1.00 80.69 106 LYS A C 1
ATOM 892 O O . LYS A 1 106 ? -10.438 13.668 1.860 1.00 80.69 106 LYS A O 1
ATOM 897 N N . LEU A 1 107 ? -9.787 12.501 3.663 1.00 78.25 107 LEU A N 1
ATOM 898 C CA . LEU A 1 107 ? -11.137 12.251 4.158 1.00 78.25 107 LEU A CA 1
ATOM 899 C C . LEU A 1 107 ? -11.685 13.399 5.021 1.00 78.25 107 LEU A C 1
ATOM 901 O O . LEU A 1 107 ? -12.883 13.407 5.273 1.00 78.25 107 LEU A O 1
ATOM 905 N N . HIS A 1 108 ? -10.846 14.357 5.441 1.00 71.81 108 HIS A N 1
ATOM 906 C CA . HIS A 1 108 ? -11.216 15.472 6.335 1.00 71.81 108 HIS A CA 1
ATOM 907 C C . HIS A 1 108 ? -12.028 15.022 7.564 1.00 71.81 108 HIS A C 1
ATOM 909 O O . HIS A 1 108 ?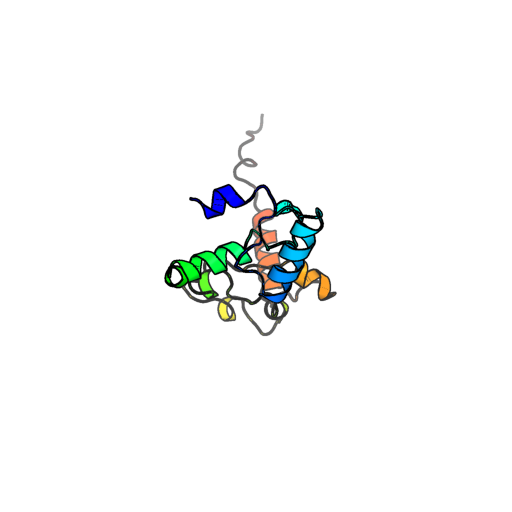 -12.979 15.682 7.976 1.00 71.81 108 HIS A O 1
ATOM 915 N N . LEU A 1 109 ? -11.681 13.863 8.125 1.00 72.25 109 LEU A N 1
ATOM 916 C CA . LEU A 1 109 ? -12.383 13.293 9.269 1.00 72.25 109 LEU A CA 1
ATOM 917 C C . LEU A 1 109 ? -11.835 13.894 10.565 1.00 72.25 109 LEU A C 1
ATOM 919 O O . LEU A 1 109 ? -10.642 14.184 10.662 1.00 72.25 109 LEU A O 1
ATOM 923 N N . GLY A 1 110 ? -12.721 14.086 11.545 1.00 82.06 110 GLY A N 1
ATOM 924 C CA . GLY A 1 110 ? -12.351 14.452 12.911 1.00 82.06 110 GLY A CA 1
ATOM 925 C C . GLY A 1 110 ? -11.758 13.261 13.667 1.00 82.06 110 GLY A C 1
ATOM 926 O O . GLY A 1 110 ? -11.042 12.437 13.103 1.00 82.06 110 GLY A O 1
ATOM 927 N N . SER A 1 111 ? -12.077 13.131 14.951 1.00 88.12 111 SER A N 1
ATOM 928 C CA . SER A 1 111 ? -11.688 11.942 15.716 1.00 88.12 111 SER A CA 1
ATOM 929 C C . SER A 1 111 ? -12.485 10.713 15.258 1.00 88.12 111 SER A C 1
ATOM 931 O O . SER A 1 111 ? -13.697 10.828 15.051 1.00 88.12 111 SER A O 1
ATOM 933 N N . PRO A 1 112 ? -11.852 9.535 15.102 1.00 91.31 112 PRO A N 1
ATOM 934 C CA . PRO A 1 112 ? -12.574 8.321 14.743 1.00 91.31 112 PRO A CA 1
ATOM 935 C C . PRO A 1 112 ? -13.563 7.939 15.851 1.00 91.31 112 PRO A C 1
ATOM 937 O O . PRO A 1 112 ? -13.223 8.069 17.033 1.00 91.31 112 PRO A O 1
ATOM 940 N N . PRO A 1 113 ? -14.769 7.446 15.506 1.00 93.75 113 PRO A N 1
ATOM 941 C CA . PRO A 1 113 ? -15.721 6.968 16.501 1.00 93.75 113 PRO A CA 1
ATOM 942 C C . PRO A 1 113 ? -15.072 5.914 17.411 1.00 93.75 113 PRO A C 1
ATOM 944 O O . PRO A 1 113 ? -14.440 4.998 16.880 1.00 93.75 113 PRO A O 1
ATOM 947 N N . PRO A 1 114 ? -15.233 5.975 18.746 1.00 93.25 114 PRO A N 1
ATOM 948 C CA . PRO A 1 114 ? -14.596 5.027 19.663 1.00 93.25 114 PRO A CA 1
ATOM 949 C C . PRO A 1 114 ? -14.914 3.552 19.388 1.00 93.25 114 PRO A C 1
ATOM 951 O O . PRO A 1 114 ? -14.077 2.697 19.665 1.00 93.25 114 PRO A O 1
ATOM 954 N N . SER A 1 115 ? -16.099 3.264 18.838 1.00 94.62 115 SER A N 1
ATOM 955 C CA . SER A 1 115 ? -16.542 1.915 18.470 1.00 94.62 115 SER A CA 1
ATOM 956 C C . SER A 1 115 ? -16.007 1.427 17.121 1.00 94.62 115 SER A C 1
ATOM 958 O O . SER A 1 115 ? -16.070 0.231 16.856 1.00 94.62 115 SER A O 1
ATOM 960 N N . SER A 1 116 ? -15.484 2.323 16.277 1.00 95.88 116 SER A N 1
ATOM 961 C CA . SER A 1 116 ? -14.917 1.952 14.977 1.00 95.88 116 SER A CA 1
ATOM 962 C C . SER A 1 116 ? -13.584 1.207 15.138 1.00 95.88 116 SER A C 1
ATOM 964 O O . SER A 1 116 ? -12.905 1.372 16.162 1.00 95.88 116 SER A O 1
ATOM 966 N N . PRO A 1 117 ? -13.133 0.446 14.122 1.00 96.31 117 PRO A N 1
ATOM 967 C CA . PRO A 1 117 ? -11.840 -0.234 14.169 1.00 96.31 117 PRO A CA 1
ATOM 968 C C . PRO A 1 117 ? -10.672 0.724 14.458 1.00 96.31 117 PRO A C 1
ATOM 970 O O . PRO A 1 117 ? -9.831 0.433 15.307 1.00 96.31 117 PRO A O 1
ATOM 973 N N . MET A 1 118 ? -10.645 1.896 13.817 1.00 94.81 118 MET A N 1
ATOM 974 C CA . MET A 1 118 ? -9.622 2.926 14.024 1.00 94.81 118 MET A CA 1
ATOM 975 C C . MET A 1 118 ? -9.693 3.517 15.434 1.00 94.81 118 MET A C 1
ATOM 977 O O . MET A 1 118 ? -8.658 3.704 16.072 1.00 94.81 118 MET A O 1
ATOM 981 N N . GLY A 1 119 ? -10.902 3.782 15.941 1.00 94.38 119 GLY A N 1
ATOM 982 C CA . GLY A 1 119 ? -11.094 4.288 17.301 1.00 94.38 119 GLY A CA 1
ATOM 983 C C . GLY A 1 119 ? -10.531 3.336 18.352 1.00 94.38 119 GLY A C 1
ATOM 984 O O . GLY A 1 119 ? -9.837 3.774 19.271 1.00 94.38 119 GLY A O 1
ATOM 985 N N . ARG A 1 120 ? -10.754 2.032 18.168 1.00 94.56 120 ARG A N 1
ATOM 986 C CA . ARG A 1 120 ? -10.198 0.987 19.031 1.00 94.56 120 ARG A CA 1
ATOM 987 C C . ARG A 1 120 ? -8.672 0.897 18.938 1.00 94.56 120 ARG A C 1
ATOM 989 O O . ARG A 1 120 ? -8.015 0.873 19.974 1.00 94.56 120 ARG A O 1
ATOM 996 N N . ILE A 1 121 ? -8.106 0.907 17.727 1.00 93.00 121 ILE A N 1
ATOM 997 C CA . ILE A 1 121 ? -6.645 0.879 17.510 1.00 93.00 121 ILE A CA 1
ATOM 998 C C . ILE A 1 121 ? -5.959 2.050 18.226 1.00 93.00 121 ILE A C 1
ATOM 1000 O O . ILE A 1 121 ? -4.938 1.855 18.885 1.00 93.00 121 ILE A O 1
ATOM 1004 N N . LEU A 1 122 ? -6.523 3.259 18.139 1.00 92.31 122 LEU A N 1
ATOM 1005 C CA . LEU A 1 122 ? -5.961 4.432 18.812 1.00 92.31 122 LEU A CA 1
ATOM 1006 C C . LEU A 1 122 ? -6.047 4.337 20.339 1.00 92.31 122 LEU A C 1
ATOM 1008 O O . LEU A 1 122 ? -5.087 4.700 21.013 1.00 92.31 122 LEU A O 1
ATOM 1012 N N . GLN A 1 123 ? -7.159 3.838 20.887 1.00 93.06 123 GLN A N 1
ATOM 1013 C CA . GLN A 1 123 ? -7.306 3.639 22.335 1.00 93.06 123 GLN A CA 1
ATOM 1014 C C . GLN A 1 123 ? -6.301 2.617 22.870 1.00 93.06 123 GLN A C 1
ATOM 1016 O O . GLN A 1 123 ? -5.616 2.886 23.856 1.00 93.06 123 GLN A O 1
ATOM 1021 N N . GLU A 1 124 ? -6.178 1.466 22.204 1.00 91.75 124 GLU A N 1
ATOM 1022 C CA . GLU A 1 124 ? -5.225 0.424 22.595 1.00 91.75 124 GLU A CA 1
ATOM 1023 C C . GLU A 1 124 ? -3.777 0.922 22.462 1.00 91.75 124 GLU A C 1
ATOM 1025 O O . GLU A 1 124 ? -2.975 0.740 23.379 1.00 91.75 124 GLU A O 1
ATOM 1030 N N . GLY A 1 125 ? -3.449 1.628 21.375 1.00 90.50 125 GLY A N 1
ATOM 1031 C CA . GLY A 1 125 ? -2.132 2.236 21.178 1.00 90.50 125 GLY A CA 1
ATOM 1032 C C . GLY A 1 125 ? -1.786 3.282 22.242 1.00 90.50 125 GLY A C 1
ATOM 1033 O O . GLY A 1 125 ? -0.691 3.250 22.801 1.00 90.50 125 GLY A O 1
ATOM 1034 N N . ALA A 1 126 ? -2.724 4.172 22.580 1.00 90.44 126 ALA A N 1
ATOM 1035 C CA . ALA A 1 126 ? -2.535 5.159 23.642 1.00 90.44 126 ALA A CA 1
ATOM 1036 C C . ALA A 1 126 ? -2.334 4.491 25.011 1.00 90.44 126 ALA A C 1
ATOM 1038 O O . ALA A 1 126 ? -1.439 4.878 25.762 1.00 90.44 126 ALA A O 1
ATOM 1039 N N . ALA A 1 127 ? -3.113 3.447 25.314 1.00 90.38 127 ALA A N 1
ATOM 1040 C CA . ALA A 1 127 ? -2.969 2.680 26.547 1.00 90.38 127 ALA A CA 1
ATOM 1041 C C . ALA A 1 127 ? -1.614 1.959 26.633 1.00 90.38 127 ALA A C 1
ATOM 1043 O O . ALA A 1 127 ? -1.048 1.870 27.719 1.00 90.38 127 ALA A O 1
ATOM 1044 N N . LEU A 1 128 ? -1.076 1.462 25.511 1.00 89.31 128 LEU A N 1
ATOM 1045 C CA . LEU A 1 128 ? 0.259 0.855 25.460 1.00 89.31 128 LEU A CA 1
ATOM 1046 C C .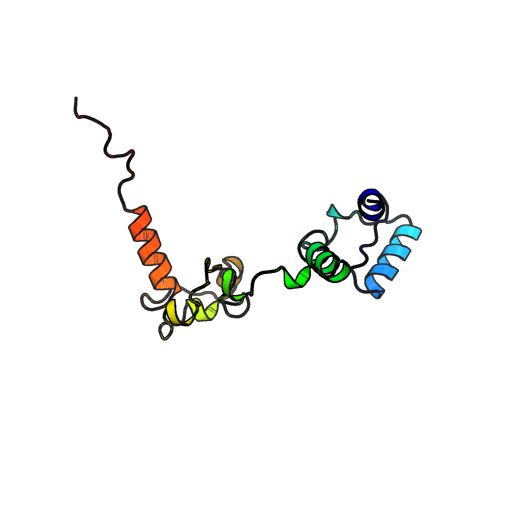 LEU A 1 128 ? 1.368 1.877 25.717 1.00 89.31 128 LEU A C 1
ATOM 1048 O O . LEU A 1 128 ? 2.295 1.578 26.464 1.00 89.31 128 LEU A O 1
ATOM 1052 N N . LEU A 1 129 ? 1.260 3.073 25.136 1.00 86.88 129 LEU A N 1
ATOM 1053 C CA . LEU A 1 129 ? 2.233 4.153 25.333 1.00 86.88 129 LEU A CA 1
ATOM 1054 C C . LEU A 1 129 ? 2.198 4.737 26.752 1.00 86.88 129 LEU A C 1
ATOM 1056 O O . LEU A 1 129 ? 3.212 5.233 27.229 1.00 86.88 129 LEU A O 1
ATOM 1060 N N . ALA A 1 130 ? 1.051 4.670 27.429 1.00 84.62 130 ALA A N 1
ATOM 1061 C CA . ALA A 1 130 ? 0.895 5.125 28.808 1.00 84.62 130 ALA A CA 1
ATOM 1062 C C . ALA A 1 130 ? 1.440 4.133 29.855 1.00 84.62 130 ALA A C 1
ATOM 1064 O O . ALA A 1 130 ? 1.457 4.451 31.045 1.00 84.62 130 ALA A O 1
ATOM 1065 N N . ARG A 1 131 ? 1.861 2.923 29.454 1.00 80.88 131 ARG A N 1
ATOM 1066 C CA . ARG A 1 131 ? 2.459 1.959 30.385 1.00 80.88 131 ARG A CA 1
ATOM 1067 C C . ARG A 1 131 ? 3.881 2.404 30.744 1.00 80.88 131 ARG A C 1
ATOM 1069 O O . ARG A 1 131 ? 4.653 2.681 29.827 1.00 80.88 131 ARG A O 1
ATOM 1076 N N . PRO A 1 132 ? 4.257 2.420 32.038 1.00 73.06 132 PRO A N 1
ATOM 1077 C CA . PRO A 1 132 ? 5.637 2.676 32.428 1.00 73.06 132 PRO A CA 1
ATOM 1078 C C . PRO A 1 132 ? 6.537 1.628 31.775 1.00 73.06 132 PRO A C 1
ATOM 1080 O O . PRO A 1 132 ? 6.231 0.430 31.779 1.00 73.06 132 PRO A O 1
ATOM 1083 N N . THR A 1 133 ? 7.623 2.083 31.159 1.00 70.88 133 THR A N 1
ATOM 1084 C CA . THR A 1 133 ? 8.559 1.165 30.514 1.00 70.88 133 THR A CA 1
ATOM 1085 C C . THR A 1 133 ? 9.394 0.459 31.577 1.00 70.88 133 THR A C 1
ATOM 1087 O O . THR A 1 133 ? 9.611 0.982 32.665 1.00 70.88 133 THR A O 1
ATOM 1090 N N . HIS A 1 134 ? 9.907 -0.734 31.268 1.00 57.47 134 HIS A N 1
ATOM 1091 C CA . HIS A 1 134 ? 10.744 -1.516 32.192 1.00 57.47 134 HIS A CA 1
ATOM 1092 C C . HIS A 1 134 ? 12.038 -0.778 32.627 1.00 57.47 134 HIS A C 1
ATOM 1094 O O . HIS A 1 134 ? 12.745 -1.243 33.519 1.00 57.47 134 HIS A O 1
ATOM 1100 N N . GLN A 1 135 ? 12.354 0.361 31.992 1.00 55.25 135 GLN A N 1
ATOM 1101 C CA . GLN A 1 135 ? 13.440 1.275 32.353 1.00 55.25 135 GLN A CA 1
ATOM 1102 C C . GLN A 1 135 ? 13.049 2.290 33.445 1.00 55.25 135 GLN A C 1
ATOM 1104 O O . GLN A 1 135 ? 13.925 2.725 34.188 1.00 55.25 135 GLN A O 1
ATOM 1109 N N . ASP A 1 136 ? 11.764 2.618 33.610 1.00 57.44 136 ASP A N 1
ATOM 1110 C CA . ASP A 1 136 ? 11.293 3.583 34.619 1.00 57.44 136 ASP A CA 1
ATOM 1111 C C . ASP A 1 136 ? 11.244 2.993 36.040 1.00 57.44 136 ASP A C 1
ATOM 1113 O O . ASP A 1 136 ? 11.220 3.725 37.027 1.00 57.44 136 ASP A O 1
ATOM 1117 N N . THR A 1 137 ? 11.273 1.664 36.176 1.00 57.78 137 THR A N 1
ATOM 1118 C CA . THR A 1 137 ? 11.229 0.966 37.474 1.00 57.78 137 THR A CA 1
ATOM 1119 C C . THR A 1 137 ? 12.608 0.733 38.104 1.00 57.78 137 THR A C 1
ATOM 1121 O O . THR A 1 137 ? 12.692 0.119 39.163 1.00 57.78 137 THR A O 1
ATOM 1124 N N . ALA A 1 138 ? 13.695 1.180 37.463 1.00 55.62 138 ALA A N 1
ATOM 1125 C CA . ALA A 1 138 ? 15.074 0.844 37.840 1.00 55.62 138 ALA A CA 1
ATOM 1126 C C . ALA A 1 138 ? 15.873 2.004 38.468 1.00 55.62 138 ALA A C 1
ATOM 1128 O O . ALA A 1 138 ? 17.103 1.981 38.435 1.00 55.62 138 ALA A O 1
ATOM 1129 N N . LYS A 1 139 ? 15.215 3.011 39.057 1.00 48.31 139 LYS A N 1
ATOM 1130 C CA . LYS A 1 139 ? 15.901 3.991 39.911 1.00 48.31 139 LYS A CA 1
ATOM 1131 C C . LYS A 1 139 ? 15.639 3.655 41.386 1.00 48.31 139 LYS A C 1
ATOM 1133 O O . LYS A 1 139 ? 14.551 3.962 41.871 1.00 48.31 139 LYS A O 1
ATOM 1138 N N . PRO A 1 140 ? 16.571 2.998 42.103 1.00 51.47 140 PRO A N 1
ATOM 1139 C CA . PRO A 1 140 ? 16.456 2.876 43.550 1.00 51.47 140 PRO A CA 1
ATOM 1140 C C . PRO A 1 140 ? 16.526 4.274 44.180 1.00 51.47 140 PRO A C 1
ATOM 1142 O O . PRO A 1 140 ? 17.288 5.128 43.725 1.00 51.47 140 PRO A O 1
ATOM 1145 N N . ALA A 1 141 ? 15.684 4.506 45.186 1.00 60.44 141 ALA A N 1
ATOM 1146 C CA . ALA A 1 141 ? 15.755 5.693 46.025 1.00 60.44 141 ALA A CA 1
ATOM 1147 C C . ALA A 1 141 ? 17.090 5.680 46.789 1.00 60.44 141 ALA A C 1
ATOM 1149 O O . ALA A 1 141 ? 17.392 4.688 47.454 1.00 60.44 141 ALA A O 1
ATOM 1150 N N . GLU A 1 142 ? 17.880 6.744 46.631 1.00 51.75 142 GLU A N 1
ATOM 1151 C CA . GLU A 1 142 ? 18.981 7.088 47.544 1.00 51.75 142 GLU A CA 1
ATOM 1152 C C . GLU A 1 142 ? 18.433 7.588 48.884 1.00 51.75 142 GLU A C 1
ATOM 1154 O O . GLU A 1 142 ? 17.396 8.296 48.870 1.00 51.75 142 GLU A O 1
#

pLDDT: mean 86.82, std 12.58, range [47.19, 97.56]